Protein AF-A0A2N2ADM5-F1 (afdb_monomer_lite)

Secondary structure (DSSP, 8-state):
-----PPPPHHHHHHHHHHHHHHTTS-HHHHHHHHHHHHHHHHT-SS--HHHHHHHHHHHHHHHHHHH-PPP-----S---TT-S-HHHHHHHHHHHHHHHHHHHHHHHHHHHHHHHHHHHHHHHHHHHHHHHHHHHHHHHHHHHHHHHHHHHHHHHHHHHHHHHTT-

Foldseek 3Di:
DDDDPPPDDVVLVVLLVVLLVVLLPDDLVVLVVVLVVLVVVQVVDPDHDLSSQSNNQSSVQSNCCNPPVDHDDDDDGDPPPVVPPPPVNVVVVVVVVVVVVVVVVVVVVVVVVVVVVVVVVVVVVVVVVVVVVVVVVVVVVVVVVVVVVVVVVVVVVVVVVVVVVVVD

Structure (mmCIF, N/CA/C/O backbone):
data_AF-A0A2N2ADM5-F1
#
_entry.id   AF-A0A2N2ADM5-F1
#
loop_
_atom_site.group_PDB
_atom_site.id
_atom_site.type_symbol
_atom_site.label_atom_id
_atom_site.label_alt_id
_atom_site.label_comp_id
_atom_site.label_asym_id
_atom_site.label_entity_id
_atom_site.label_seq_id
_atom_site.pdbx_PDB_ins_code
_atom_site.Cartn_x
_atom_site.Cartn_y
_atom_site.Cartn_z
_atom_site.occupancy
_atom_site.B_iso_or_equiv
_atom_site.auth_seq_id
_atom_site.auth_comp_id
_atom_site.auth_asym_id
_atom_site.auth_atom_id
_atom_site.pdbx_PDB_model_num
ATOM 1 N N . MET A 1 1 ? -6.223 -17.055 29.307 1.00 33.72 1 MET A N 1
ATOM 2 C CA . MET A 1 1 ? -7.665 -16.727 29.325 1.00 33.72 1 MET A CA 1
ATOM 3 C C . MET A 1 1 ? -8.091 -16.608 27.876 1.00 33.72 1 MET A C 1
ATOM 5 O O . MET A 1 1 ? -7.517 -15.788 27.181 1.00 33.72 1 MET A O 1
ATOM 9 N N . SER A 1 2 ? -8.966 -17.489 27.390 1.00 32.69 2 SER A N 1
ATOM 10 C CA . SER A 1 2 ? -9.412 -17.480 25.993 1.00 32.69 2 SER A CA 1
ATOM 11 C C . SER A 1 2 ? -10.292 -16.255 25.756 1.00 32.69 2 SER A C 1
ATOM 13 O O . SER A 1 2 ? -11.424 -16.218 26.247 1.00 32.69 2 SER A O 1
ATOM 15 N N . GLU A 1 3 ? -9.784 -15.251 25.044 1.00 40.97 3 GLU A N 1
ATOM 16 C CA . GLU A 1 3 ? -10.629 -14.180 24.529 1.00 40.97 3 GLU A CA 1
ATOM 17 C C . GLU A 1 3 ? -11.691 -14.807 23.632 1.00 40.97 3 GLU A C 1
ATOM 19 O O . GLU A 1 3 ? -11.411 -15.429 22.608 1.00 40.97 3 GLU A O 1
ATOM 24 N N . THR A 1 4 ? -12.942 -14.714 24.074 1.00 45.72 4 THR A N 1
ATOM 25 C CA . THR A 1 4 ? -14.096 -15.108 23.280 1.00 45.72 4 THR A CA 1
ATOM 26 C C . THR A 1 4 ? -14.039 -14.333 21.974 1.00 45.72 4 THR A C 1
ATOM 28 O O . THR A 1 4 ? -14.194 -13.111 22.001 1.00 45.72 4 THR A O 1
ATOM 31 N N . VAL A 1 5 ? -13.829 -15.032 20.856 1.00 47.66 5 VAL A N 1
ATOM 32 C CA . VAL A 1 5 ? -13.980 -14.489 19.502 1.00 47.66 5 VAL A CA 1
ATOM 33 C C . VAL A 1 5 ? -15.340 -13.791 19.446 1.00 47.66 5 VAL A C 1
ATOM 35 O O . VAL A 1 5 ? -16.388 -14.444 19.400 1.00 47.66 5 VAL A O 1
ATOM 38 N N . ARG A 1 6 ? -15.346 -12.458 19.569 1.00 56.19 6 ARG A N 1
ATOM 39 C CA . ARG A 1 6 ? -16.586 -11.680 19.592 1.00 56.19 6 ARG A CA 1
ATOM 40 C C . ARG A 1 6 ? -17.194 -11.776 18.205 1.00 56.19 6 ARG A C 1
ATOM 42 O O . ARG A 1 6 ? -16.563 -11.417 17.216 1.00 56.19 6 ARG A O 1
ATOM 49 N N . LYS A 1 7 ? -18.420 -12.291 18.136 1.00 58.59 7 LYS A N 1
ATOM 50 C CA . LYS A 1 7 ? -19.161 -12.383 16.880 1.00 58.59 7 LYS A CA 1
ATOM 51 C C . LYS A 1 7 ? -19.340 -10.971 16.323 1.00 58.59 7 LYS A C 1
ATOM 53 O O . LYS A 1 7 ? -19.912 -10.120 16.998 1.00 58.59 7 LYS A O 1
ATOM 58 N N . PHE A 1 8 ? -18.842 -10.754 15.111 1.00 62.97 8 PHE A N 1
ATOM 59 C CA . PHE A 1 8 ? -19.038 -9.527 14.350 1.00 62.97 8 PHE A CA 1
ATOM 60 C C . PHE A 1 8 ? -20.534 -9.275 14.154 1.00 62.97 8 PHE A C 1
ATOM 62 O O . PHE A 1 8 ? -21.237 -10.125 13.600 1.00 62.97 8 PHE A O 1
ATOM 69 N N . MET A 1 9 ? -21.023 -8.131 14.628 1.00 71.31 9 MET A N 1
ATOM 70 C CA . MET A 1 9 ? -22.422 -7.752 14.470 1.00 71.31 9 MET A CA 1
ATOM 71 C C . MET A 1 9 ? -22.575 -6.812 13.277 1.00 71.31 9 MET A C 1
ATOM 73 O O . MET A 1 9 ? -21.729 -5.956 13.023 1.00 71.31 9 MET A O 1
ATOM 77 N N . ALA A 1 10 ? -23.704 -6.904 12.571 1.00 75.44 10 ALA A N 1
ATOM 78 C CA . ALA A 1 10 ? -24.027 -5.980 11.479 1.00 75.44 10 ALA A CA 1
ATOM 79 C C . ALA A 1 10 ? -24.020 -4.504 11.934 1.00 75.44 10 ALA A C 1
ATOM 81 O O . ALA A 1 10 ? -23.709 -3.609 11.152 1.00 75.44 10 ALA A O 1
ATOM 82 N N . SER A 1 11 ? -24.299 -4.249 13.217 1.00 81.75 11 SER A N 1
ATOM 83 C CA . SER A 1 11 ? -24.200 -2.923 13.832 1.00 81.75 11 SER A CA 1
ATOM 84 C C . SER A 1 11 ? -22.787 -2.338 13.798 1.00 81.75 11 SER A C 1
ATOM 86 O O . SER A 1 11 ? -22.639 -1.128 13.652 1.00 81.75 11 SER A O 1
ATOM 88 N N . ASP A 1 12 ? -21.755 -3.176 13.911 1.00 81.69 12 ASP A N 1
ATOM 89 C CA . ASP A 1 12 ? -20.358 -2.733 13.904 1.00 81.69 12 ASP A CA 1
ATOM 90 C C . ASP A 1 12 ? -19.934 -2.328 12.486 1.00 81.69 12 ASP A C 1
ATOM 92 O O . ASP A 1 12 ? -19.249 -1.323 12.298 1.00 81.69 12 ASP A O 1
ATOM 96 N N . ALA A 1 13 ? -20.427 -3.052 11.474 1.00 82.31 13 ALA A N 1
ATOM 97 C CA . ALA A 1 13 ? -20.259 -2.695 10.066 1.00 82.31 13 ALA A CA 1
ATOM 98 C C . ALA A 1 13 ? -20.878 -1.324 9.754 1.00 82.31 13 ALA A C 1
ATOM 100 O O . ALA A 1 13 ? -20.240 -0.475 9.132 1.00 82.31 13 ALA A O 1
ATOM 101 N N . MET A 1 14 ? -22.109 -1.094 10.223 1.00 85.50 14 MET A N 1
ATOM 102 C CA . MET A 1 14 ? -22.798 0.186 10.039 1.00 85.50 14 MET A CA 1
ATOM 103 C C . MET A 1 14 ? -22.049 1.322 10.740 1.00 85.50 14 MET A C 1
ATOM 105 O O . MET A 1 14 ? -21.805 2.361 10.133 1.00 85.50 14 MET A O 1
ATOM 109 N N . ALA A 1 15 ? -21.591 1.098 11.977 1.00 87.75 15 ALA A N 1
ATOM 110 C CA . ALA A 1 15 ? -20.804 2.084 12.711 1.00 87.75 15 ALA A CA 1
ATOM 111 C C . ALA A 1 15 ? -19.509 2.461 11.974 1.00 87.75 15 ALA A C 1
ATOM 113 O O . ALA A 1 15 ? -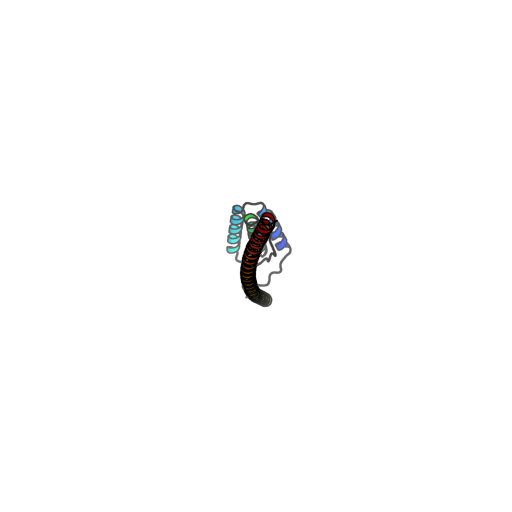19.169 3.646 11.912 1.00 87.75 15 ALA A O 1
ATOM 114 N N . TYR A 1 16 ? -18.817 1.486 11.373 1.00 89.19 16 TYR A N 1
ATOM 115 C CA . TYR A 1 16 ? -17.654 1.747 10.524 1.00 89.19 16 TYR A CA 1
ATOM 116 C C . TYR A 1 16 ? -18.025 2.620 9.316 1.00 89.19 16 TYR A C 1
ATOM 118 O O . TYR A 1 16 ? -17.412 3.668 9.110 1.00 89.19 16 TYR A O 1
ATOM 126 N N . VAL A 1 17 ? -19.038 2.224 8.535 1.00 89.50 17 VAL A N 1
ATOM 127 C CA . VAL A 1 17 ? -19.417 2.920 7.292 1.00 89.50 17 VAL A CA 1
ATOM 128 C C . VAL A 1 17 ? -19.869 4.353 7.571 1.00 89.50 17 VAL A C 1
ATOM 130 O O . VAL A 1 17 ? -19.417 5.282 6.898 1.00 89.50 17 VAL A O 1
ATOM 133 N N . ASP A 1 18 ? -20.717 4.546 8.580 1.00 92.31 18 ASP A N 1
ATOM 134 C CA . ASP A 1 18 ? -21.245 5.861 8.947 1.00 92.31 18 ASP A CA 1
ATOM 135 C C . ASP A 1 18 ? -20.145 6.796 9.450 1.00 92.31 18 ASP A C 1
ATOM 137 O O . ASP A 1 18 ? -20.149 7.998 9.169 1.00 92.31 18 ASP A O 1
ATOM 141 N N . THR A 1 19 ? -19.184 6.250 10.194 1.00 91.81 19 THR A N 1
ATOM 142 C CA . THR A 1 19 ? -18.042 7.015 10.701 1.00 91.81 19 THR A CA 1
ATOM 143 C C . THR A 1 19 ? -17.085 7.364 9.568 1.00 91.81 19 THR A C 1
ATOM 145 O O . THR A 1 19 ? -16.704 8.525 9.432 1.00 91.81 19 THR A O 1
ATOM 148 N N . TYR A 1 20 ? -16.767 6.407 8.695 1.00 91.88 20 TYR A N 1
ATOM 149 C CA . TYR A 1 20 ? -15.897 6.618 7.540 1.00 91.88 20 TYR A CA 1
ATOM 150 C C . TYR A 1 20 ? -16.451 7.702 6.608 1.00 91.88 20 TYR A C 1
ATOM 152 O O . TYR A 1 20 ? -15.758 8.672 6.308 1.00 91.88 20 TYR A O 1
ATOM 160 N N . ARG A 1 21 ? -17.730 7.601 6.214 1.00 92.31 21 ARG A N 1
ATOM 161 C CA . ARG A 1 21 ? -18.385 8.590 5.337 1.00 92.31 21 ARG A CA 1
ATOM 162 C C . ARG A 1 21 ? -18.340 10.002 5.908 1.00 92.31 21 ARG A C 1
ATOM 164 O O . ARG A 1 21 ? -18.147 10.955 5.162 1.00 92.31 21 ARG A O 1
ATOM 171 N N . ARG A 1 22 ? -18.508 10.133 7.224 1.00 93.56 22 ARG A N 1
ATOM 172 C CA . ARG A 1 22 ? -18.450 11.425 7.912 1.00 93.56 22 ARG A CA 1
ATOM 173 C C . ARG A 1 22 ? -17.036 11.999 7.922 1.00 93.56 22 ARG A C 1
ATOM 175 O O . ARG A 1 22 ? -16.863 13.184 7.675 1.00 93.56 22 ARG A O 1
ATOM 182 N N . LEU A 1 23 ? -16.035 11.166 8.205 1.00 93.00 23 LEU A N 1
ATOM 183 C CA . LEU A 1 23 ? -14.647 11.600 8.367 1.00 93.00 23 LEU A CA 1
ATOM 184 C C . LEU A 1 23 ? -13.958 11.937 7.048 1.00 93.00 23 LEU A C 1
ATOM 186 O O . LEU A 1 23 ? -13.125 12.833 7.031 1.00 93.00 23 LEU A O 1
ATOM 190 N N . VAL A 1 24 ? -14.316 11.279 5.943 1.00 91.19 24 VAL A N 1
ATOM 191 C CA . VAL A 1 24 ? -13.741 11.573 4.616 1.00 91.19 24 VAL A CA 1
ATOM 192 C C . VAL A 1 24 ? -14.008 13.017 4.163 1.00 91.19 24 VAL A C 1
ATOM 194 O O . VAL A 1 24 ? -13.249 13.559 3.363 1.00 91.19 24 VAL A O 1
ATOM 197 N N . MET A 1 25 ? -15.051 13.656 4.699 1.00 90.75 25 MET A N 1
ATOM 198 C CA . MET A 1 25 ? -15.396 15.052 4.408 1.00 90.75 25 MET A CA 1
ATOM 199 C C . MET A 1 25 ? -14.643 16.063 5.292 1.00 90.75 25 MET A C 1
ATOM 201 O O . MET A 1 25 ? -14.763 17.266 5.070 1.00 90.75 25 MET A O 1
ATOM 205 N N . ASN A 1 26 ? -13.880 15.597 6.285 1.00 92.06 26 ASN A N 1
ATOM 206 C CA . ASN A 1 26 ? -13.169 16.440 7.245 1.00 92.06 26 ASN A CA 1
ATOM 207 C C . ASN A 1 26 ? -11.691 16.625 6.873 1.00 92.06 26 ASN A C 1
ATOM 209 O O . ASN A 1 26 ? -11.139 15.926 6.020 1.00 92.06 26 ASN A O 1
ATOM 213 N N . THR A 1 27 ? -11.020 17.564 7.547 1.00 91.19 27 THR A N 1
ATOM 214 C CA . THR A 1 27 ? -9.583 17.778 7.349 1.00 91.19 27 THR A CA 1
ATOM 215 C C . THR A 1 27 ? -8.750 16.676 8.026 1.00 91.19 27 THR A C 1
ATOM 217 O O . THR A 1 27 ? -9.171 16.123 9.047 1.00 91.19 27 THR A O 1
ATOM 220 N N . PRO A 1 28 ? -7.534 16.365 7.531 1.00 88.25 28 PRO A N 1
ATOM 221 C CA . PRO A 1 28 ? -6.649 15.386 8.173 1.00 88.25 28 PRO A CA 1
ATOM 222 C C . PRO A 1 28 ? -6.351 15.686 9.648 1.00 88.25 28 PRO A C 1
ATOM 224 O O . PRO A 1 28 ? -6.220 14.762 10.453 1.00 88.25 28 PRO A O 1
ATOM 227 N N . GLY A 1 29 ? -6.255 16.973 10.003 1.00 86.44 29 GLY A N 1
ATOM 228 C CA . GLY A 1 29 ? -6.034 17.418 11.378 1.00 86.44 29 GLY A CA 1
ATOM 229 C C . GLY A 1 29 ? -7.204 17.053 12.289 1.00 86.44 29 GLY A C 1
ATOM 230 O O . GLY A 1 29 ? -6.995 16.464 13.349 1.00 86.44 29 GLY A O 1
ATOM 231 N N . ASP A 1 30 ? -8.435 17.300 11.833 1.00 90.88 30 ASP A N 1
ATOM 232 C CA . ASP A 1 30 ? -9.647 16.958 12.585 1.00 90.88 30 ASP A CA 1
ATOM 233 C C . ASP A 1 30 ? -9.801 15.444 12.766 1.00 90.88 30 ASP A C 1
ATOM 235 O O . ASP A 1 30 ? -10.171 14.982 13.846 1.00 90.88 30 ASP A O 1
ATOM 239 N N . ILE A 1 31 ? -9.481 14.660 11.730 1.00 90.69 31 ILE A N 1
ATOM 240 C CA . ILE A 1 31 ? -9.530 13.191 11.785 1.00 90.69 31 ILE A CA 1
ATOM 241 C C . ILE A 1 31 ? -8.511 12.660 12.800 1.00 90.69 31 ILE A C 1
ATOM 243 O O . ILE A 1 31 ? -8.840 11.782 13.596 1.00 90.69 31 ILE A O 1
ATOM 247 N N . THR A 1 32 ? -7.293 13.211 12.809 1.00 89.56 32 THR A N 1
ATOM 248 C CA . THR A 1 32 ? -6.227 12.796 13.735 1.00 89.56 32 THR A CA 1
ATOM 249 C C . THR A 1 32 ? -6.586 13.140 15.180 1.00 89.56 32 THR A C 1
ATOM 251 O O . THR A 1 32 ? -6.501 12.279 16.053 1.00 89.56 32 THR A O 1
ATOM 254 N N . ALA A 1 33 ? -7.089 14.353 15.427 1.00 91.00 33 ALA A N 1
ATOM 255 C CA . ALA A 1 33 ? -7.544 14.763 16.753 1.00 91.00 33 ALA A CA 1
ATOM 256 C C . ALA A 1 33 ? -8.737 13.921 17.245 1.00 91.00 33 ALA A C 1
ATOM 258 O O . ALA A 1 33 ? -8.812 13.560 18.420 1.00 91.00 33 ALA A O 1
ATOM 259 N N . ALA A 1 34 ? -9.678 13.581 16.358 1.00 90.25 34 ALA A N 1
ATOM 260 C CA . ALA A 1 34 ? -10.794 12.697 16.690 1.00 90.25 34 ALA A CA 1
ATOM 261 C C . ALA A 1 34 ? -10.322 11.269 17.011 1.00 90.25 34 ALA A C 1
ATOM 263 O O . ALA A 1 34 ? -10.800 10.677 17.982 1.00 90.25 34 ALA A O 1
ATOM 264 N N . LYS A 1 35 ? -9.345 10.749 16.252 1.00 91.00 35 LYS A N 1
ATOM 265 C CA . LYS A 1 35 ? -8.724 9.442 16.500 1.00 91.00 35 LYS A CA 1
ATOM 266 C C . LYS A 1 35 ? -8.075 9.393 17.885 1.00 91.00 35 LYS A C 1
ATOM 268 O O . LYS A 1 35 ? -8.357 8.483 18.655 1.00 91.00 35 LYS A O 1
ATOM 273 N N . GLU A 1 36 ? -7.271 10.392 18.232 1.00 89.62 36 GLU A N 1
ATOM 274 C CA . GLU A 1 36 ? -6.564 10.452 19.518 1.00 89.62 36 GLU A CA 1
ATOM 275 C C . GLU A 1 36 ? -7.526 10.516 20.718 1.00 89.62 36 GLU A C 1
ATOM 277 O O . GLU A 1 36 ? -7.328 9.839 21.732 1.00 89.62 36 GLU A O 1
ATOM 282 N N . ARG A 1 37 ? -8.630 11.268 20.589 1.00 91.06 37 ARG A N 1
ATOM 283 C CA . ARG A 1 37 ? -9.699 11.295 21.603 1.00 91.06 37 ARG A CA 1
ATOM 284 C C . ARG A 1 37 ? -10.353 9.927 21.771 1.00 91.06 37 ARG A C 1
ATOM 286 O O . ARG A 1 37 ? -10.645 9.524 22.896 1.00 91.06 37 ARG A O 1
ATOM 293 N N . LEU A 1 38 ? -10.592 9.221 20.666 1.00 89.81 38 LEU A N 1
ATOM 294 C CA . LEU A 1 38 ? -11.171 7.881 20.685 1.00 89.81 38 LEU A CA 1
ATOM 295 C C . LEU A 1 38 ? -10.217 6.869 21.336 1.00 89.81 38 LEU A C 1
ATOM 297 O O . LEU A 1 38 ? -10.650 6.102 22.190 1.00 89.81 38 LEU A O 1
ATOM 301 N N . GLU A 1 39 ? -8.926 6.912 21.007 1.00 87.19 39 GLU A N 1
ATOM 302 C CA . GLU A 1 39 ? -7.900 6.052 21.612 1.00 87.19 39 GLU A CA 1
ATOM 303 C C . GLU A 1 39 ? -7.724 6.317 23.112 1.00 87.19 39 GLU A C 1
ATOM 305 O O . GLU A 1 39 ? -7.580 5.376 23.891 1.00 87.19 39 GLU A O 1
ATOM 310 N N . THR A 1 40 ? -7.751 7.584 23.533 1.00 89.12 40 THR A N 1
ATOM 311 C CA . THR A 1 40 ? -7.724 7.951 24.960 1.00 89.12 40 THR A CA 1
ATOM 312 C C . THR A 1 40 ? -8.942 7.377 25.674 1.00 89.12 40 THR A C 1
ATOM 314 O O . THR A 1 40 ? -8.804 6.657 26.657 1.00 89.12 40 THR A O 1
ATOM 317 N N . LYS A 1 41 ? -10.138 7.577 25.103 1.00 87.94 41 LYS A N 1
ATOM 318 C CA . LYS A 1 41 ? -11.377 7.020 25.652 1.00 87.94 41 LYS A CA 1
ATOM 319 C C . LYS A 1 41 ? -11.306 5.498 25.778 1.00 87.94 41 LYS A C 1
ATOM 321 O O . LYS A 1 41 ? -11.728 4.966 26.797 1.00 87.94 41 LYS A O 1
ATOM 326 N N . MET A 1 42 ? -10.795 4.804 24.757 1.00 84.75 42 MET A N 1
ATOM 327 C CA . MET A 1 42 ? -10.615 3.346 24.763 1.00 84.75 42 MET A CA 1
ATOM 328 C C . MET A 1 42 ? -9.659 2.883 25.864 1.00 84.75 42 MET A C 1
ATOM 330 O O . MET A 1 42 ? -9.964 1.895 26.523 1.00 84.75 42 MET A O 1
ATOM 334 N N . ARG A 1 43 ? -8.556 3.606 26.100 1.00 84.81 43 ARG A N 1
ATOM 335 C CA . ARG A 1 43 ? -7.600 3.307 27.179 1.00 84.81 43 ARG A CA 1
ATOM 336 C C . ARG A 1 43 ? -8.204 3.457 28.573 1.00 84.81 43 ARG A C 1
ATOM 338 O O . ARG A 1 43 ? -7.889 2.662 29.451 1.00 84.81 43 ARG A O 1
ATOM 345 N N . ASP A 1 44 ? -9.099 4.422 28.753 1.00 86.62 44 ASP A N 1
ATOM 346 C CA . ASP A 1 44 ? -9.765 4.668 30.037 1.00 86.62 44 ASP A CA 1
ATOM 347 C C . ASP A 1 44 ? -10.855 3.625 30.363 1.00 86.62 44 ASP A C 1
ATOM 349 O O . ASP A 1 44 ? -11.380 3.586 31.478 1.00 86.62 44 ASP A O 1
ATOM 353 N N . MET A 1 45 ? -11.228 2.768 29.404 1.00 82.06 45 MET A N 1
ATOM 354 C CA . MET A 1 45 ? -12.267 1.755 29.583 1.00 82.06 45 MET A CA 1
ATOM 355 C C . MET A 1 45 ? -11.677 0.376 29.886 1.00 82.06 45 MET A C 1
ATOM 357 O O . MET A 1 45 ? -11.031 -0.236 29.044 1.00 82.06 45 MET A O 1
ATOM 361 N N . ASN A 1 46 ? -12.037 -0.187 31.045 1.00 72.81 46 ASN A N 1
ATOM 362 C CA . ASN A 1 46 ? -11.678 -1.563 31.423 1.00 72.81 46 ASN A CA 1
ATOM 363 C C . ASN A 1 46 ? -12.202 -2.634 30.449 1.00 72.81 46 ASN A C 1
ATOM 365 O O . ASN A 1 46 ? -11.637 -3.721 30.364 1.00 72.81 46 ASN A O 1
ATOM 369 N N . LEU A 1 47 ? -13.305 -2.365 29.743 1.00 78.06 47 LEU A N 1
ATOM 370 C CA . LEU A 1 47 ? -13.864 -3.276 28.749 1.00 78.06 47 LEU A CA 1
ATOM 371 C C . LEU A 1 47 ? -14.290 -2.487 27.513 1.00 78.06 47 LEU A C 1
ATOM 373 O O . LEU A 1 47 ? -15.337 -1.840 27.503 1.00 78.06 47 LEU A O 1
ATOM 377 N N . VAL A 1 48 ? -13.480 -2.546 26.459 1.00 77.44 48 VAL A N 1
ATOM 378 C CA . VAL A 1 48 ? -13.727 -1.771 25.241 1.00 77.44 48 VAL A CA 1
ATOM 379 C C . VAL A 1 48 ? -14.848 -2.420 24.413 1.00 77.44 48 VAL A C 1
ATOM 381 O O . VAL A 1 48 ? -14.751 -3.604 24.065 1.00 77.44 48 VAL A O 1
ATOM 384 N N . PRO A 1 49 ? -15.928 -1.689 24.072 1.00 81.31 49 PRO A N 1
ATOM 385 C CA . PRO A 1 49 ? -16.966 -2.179 23.166 1.00 81.31 49 PRO A CA 1
ATOM 386 C C . PRO A 1 49 ? -16.424 -2.459 21.756 1.00 81.31 49 PRO A C 1
ATOM 388 O O . PRO A 1 49 ? -15.647 -1.670 21.223 1.00 81.31 49 PRO A O 1
ATOM 391 N N . ALA A 1 50 ? -16.898 -3.533 21.109 1.00 76.94 50 ALA A N 1
ATOM 392 C CA . ALA A 1 50 ? -16.494 -3.912 19.743 1.00 76.94 50 ALA A CA 1
ATOM 393 C C . ALA A 1 50 ? -16.690 -2.773 18.723 1.00 76.94 50 ALA A C 1
ATOM 395 O O . ALA A 1 50 ? -15.829 -2.514 17.883 1.00 76.94 50 ALA A O 1
ATOM 396 N N . ARG A 1 51 ? -17.781 -2.019 18.879 1.00 83.69 51 ARG A N 1
ATOM 397 C CA . ARG A 1 51 ? -18.096 -0.834 18.079 1.00 83.69 51 ARG A CA 1
ATOM 398 C C . ARG A 1 51 ? -16.978 0.216 18.056 1.00 83.69 51 ARG A C 1
ATOM 400 O O . ARG A 1 51 ? -16.786 0.861 17.035 1.00 83.69 51 ARG A O 1
ATOM 407 N N . LEU A 1 52 ? -16.225 0.403 19.140 1.00 85.81 52 LEU A N 1
ATOM 408 C CA . LEU A 1 52 ? -15.170 1.423 19.151 1.00 85.81 52 LEU A CA 1
ATOM 409 C C . LEU A 1 52 ? -13.956 1.012 18.319 1.00 85.81 52 LEU A C 1
ATOM 411 O O . LEU A 1 52 ? -13.327 1.870 17.714 1.00 85.81 52 LEU A O 1
ATOM 415 N N . PHE A 1 53 ? -13.682 -0.288 18.200 1.00 83.12 53 PHE A N 1
ATOM 416 C CA . PHE A 1 53 ? -12.680 -0.785 17.256 1.00 83.12 53 PHE A CA 1
ATOM 417 C C . PHE A 1 53 ? -13.124 -0.574 15.801 1.00 83.12 53 PHE A C 1
ATOM 419 O O . PHE A 1 53 ? -12.302 -0.238 14.949 1.00 83.12 53 PHE A O 1
ATOM 426 N N . ALA A 1 54 ? -14.428 -0.705 15.522 1.00 84.56 54 ALA A N 1
ATOM 427 C CA . ALA A 1 54 ? -15.016 -0.348 14.230 1.00 84.56 54 ALA A CA 1
ATOM 428 C C . ALA A 1 54 ? -14.816 1.130 13.891 1.00 84.56 54 ALA A C 1
ATOM 430 O O . ALA A 1 54 ? -14.351 1.474 12.803 1.00 84.56 54 ALA A O 1
ATOM 431 N N . GLU A 1 55 ? -15.117 2.004 14.846 1.00 88.44 55 GLU A N 1
ATOM 432 C CA . GLU A 1 55 ? -14.929 3.441 14.693 1.00 88.44 55 GLU A CA 1
ATOM 433 C C . GLU A 1 55 ? -13.441 3.793 14.539 1.00 88.44 55 GLU A C 1
ATOM 435 O O . GLU A 1 55 ? -13.097 4.573 13.654 1.00 88.44 55 GLU A O 1
ATOM 440 N N . LEU A 1 56 ? -12.539 3.172 15.306 1.00 88.06 56 LEU A N 1
ATOM 441 C CA . LEU A 1 56 ? -11.095 3.407 15.208 1.00 88.06 56 LEU A CA 1
ATOM 442 C C . LEU A 1 56 ? -10.550 3.042 13.821 1.00 88.06 56 LEU A C 1
ATOM 444 O O . LEU A 1 56 ? -9.869 3.853 13.192 1.00 88.06 56 LEU A O 1
ATOM 448 N N . ARG A 1 57 ? -10.927 1.870 13.294 1.00 86.38 57 ARG A N 1
ATOM 449 C CA . ARG A 1 57 ? -10.578 1.455 11.925 1.00 86.38 57 ARG A CA 1
ATOM 450 C C . ARG A 1 57 ? -11.096 2.435 10.877 1.00 86.38 57 ARG A C 1
ATOM 452 O O . ARG A 1 57 ? -10.387 2.741 9.920 1.00 86.38 57 ARG A O 1
ATOM 459 N N . ALA A 1 58 ? -12.306 2.963 11.063 1.00 90.25 58 ALA A N 1
ATOM 460 C CA . ALA A 1 58 ? -12.859 3.975 10.169 1.00 90.25 58 ALA A CA 1
ATOM 461 C C . ALA A 1 58 ? -12.022 5.265 10.168 1.00 90.25 58 ALA A C 1
ATOM 463 O O . ALA A 1 58 ? -11.823 5.840 9.100 1.00 90.25 58 ALA A O 1
ATOM 464 N N . HIS A 1 59 ? -11.485 5.691 11.319 1.00 90.69 59 HIS A N 1
ATOM 465 C CA . HIS A 1 59 ? -10.600 6.861 11.400 1.00 90.69 59 HIS A CA 1
ATOM 466 C C . HIS A 1 59 ? -9.282 6.638 10.652 1.00 90.69 59 HIS A C 1
ATOM 468 O O . HIS A 1 59 ? -8.847 7.515 9.910 1.00 90.69 59 HIS A O 1
ATOM 474 N N . GLU A 1 60 ? -8.663 5.464 10.794 1.00 88.50 60 GLU A N 1
ATOM 475 C CA . GLU A 1 60 ? -7.414 5.129 10.093 1.00 88.50 60 GLU A CA 1
ATOM 476 C C . GLU A 1 60 ? -7.592 5.108 8.579 1.00 88.50 60 GLU A C 1
ATOM 478 O O . GLU A 1 60 ? -6.794 5.680 7.833 1.00 88.50 60 GLU A O 1
ATOM 483 N N . HIS A 1 61 ? -8.661 4.465 8.118 1.00 89.62 61 HIS A N 1
ATOM 484 C CA . HIS A 1 61 ? -8.964 4.378 6.700 1.00 89.62 61 HIS A CA 1
ATOM 485 C C . HIS A 1 61 ? -9.363 5.734 6.120 1.00 89.62 61 HIS A C 1
ATOM 487 O O . HIS A 1 61 ? -8.892 6.082 5.040 1.00 89.62 61 HIS A O 1
ATOM 493 N N . ALA A 1 62 ? -10.160 6.530 6.838 1.00 90.00 62 ALA A N 1
ATOM 494 C CA . ALA A 1 62 ? -10.501 7.881 6.4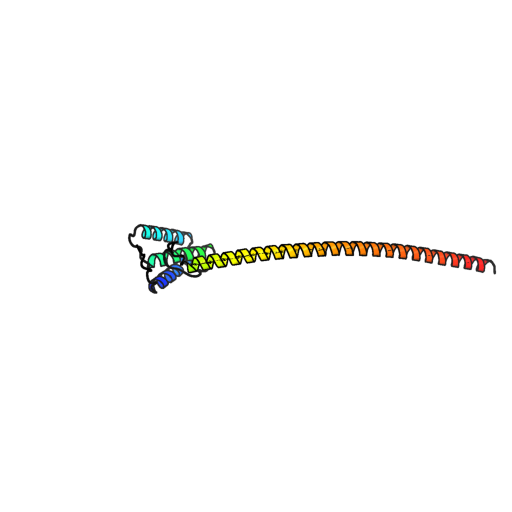03 1.00 90.00 62 ALA A CA 1
ATOM 495 C C . ALA A 1 62 ? -9.249 8.762 6.306 1.00 90.00 62 ALA A C 1
ATOM 497 O O . ALA A 1 62 ? -9.070 9.461 5.313 1.00 90.00 62 ALA A O 1
ATOM 498 N N . LEU A 1 63 ? -8.336 8.679 7.279 1.00 90.12 63 LEU A N 1
ATOM 499 C CA . LEU A 1 63 ? -7.079 9.425 7.245 1.00 90.12 63 LEU A CA 1
ATOM 500 C C . LEU A 1 63 ? -6.212 9.024 6.042 1.00 90.12 63 LEU A C 1
ATOM 502 O O . LEU A 1 63 ? -5.714 9.892 5.326 1.00 90.12 63 LEU A O 1
ATOM 506 N N . ASN A 1 64 ? -6.069 7.721 5.782 1.00 87.25 64 ASN A N 1
ATOM 507 C CA . ASN A 1 64 ? -5.341 7.219 4.614 1.00 87.25 64 ASN A CA 1
ATOM 508 C C . ASN A 1 64 ? -5.991 7.661 3.298 1.00 87.25 64 ASN A C 1
ATOM 510 O O . ASN A 1 64 ? -5.282 8.057 2.374 1.00 87.25 64 ASN A O 1
ATOM 514 N N . PHE A 1 65 ? -7.319 7.658 3.217 1.00 90.19 65 PHE A N 1
ATOM 515 C CA . PHE A 1 65 ? -8.027 8.140 2.040 1.00 90.19 65 PHE A CA 1
ATOM 516 C C . PHE A 1 65 ? -7.809 9.642 1.825 1.00 90.19 65 PHE A C 1
ATOM 518 O O . PHE A 1 65 ? -7.469 10.070 0.724 1.00 90.19 65 PHE A O 1
ATOM 525 N N . VAL A 1 66 ? -7.942 10.469 2.864 1.00 88.62 66 VAL A N 1
ATOM 526 C CA . VAL A 1 66 ? -7.789 11.925 2.721 1.00 88.62 66 VAL A CA 1
ATOM 527 C C . VAL A 1 66 ? -6.339 12.302 2.390 1.00 88.62 66 VAL A C 1
ATOM 529 O O . VAL A 1 66 ? -6.132 13.137 1.508 1.00 88.62 66 VAL A O 1
ATOM 532 N N . LEU A 1 67 ? -5.349 11.665 3.028 1.00 86.00 67 LEU A N 1
ATOM 533 C CA . LEU A 1 67 ? -3.924 11.953 2.816 1.00 86.00 67 LEU A CA 1
ATOM 534 C C . LEU A 1 67 ? -3.358 11.346 1.529 1.00 86.00 67 LEU A C 1
ATOM 536 O O . LEU A 1 67 ? -2.608 12.006 0.817 1.00 86.00 67 LEU A O 1
ATOM 540 N N . LYS A 1 68 ? -3.669 10.075 1.258 1.00 87.00 68 LYS A N 1
ATOM 541 C CA . LYS A 1 68 ? -3.011 9.271 0.214 1.00 87.00 68 LYS A CA 1
ATOM 542 C C . LYS A 1 68 ? -3.931 8.916 -0.952 1.00 87.00 68 LYS A C 1
ATOM 544 O O . LYS A 1 68 ? -3.468 8.278 -1.889 1.00 87.00 68 LYS A O 1
ATOM 549 N N . LYS A 1 69 ? -5.220 9.285 -0.896 1.00 87.38 69 LYS A N 1
ATOM 550 C CA . LYS A 1 69 ? -6.254 8.863 -1.865 1.00 87.38 69 LYS A CA 1
ATOM 551 C C . LYS A 1 69 ? -6.326 7.342 -2.031 1.00 87.38 69 LYS A C 1
ATOM 553 O O . LYS A 1 69 ? -6.654 6.843 -3.099 1.00 87.38 69 LYS A O 1
ATOM 558 N N . GLN A 1 70 ? -6.004 6.613 -0.962 1.00 81.31 70 GLN A N 1
ATOM 559 C CA . GLN A 1 70 ? -6.044 5.159 -0.932 1.00 81.31 70 GLN A CA 1
ATOM 560 C C . GLN A 1 70 ? -7.429 4.689 -0.491 1.00 81.31 70 GLN A C 1
ATOM 562 O O . GLN A 1 70 ? -7.864 5.012 0.617 1.00 81.31 70 GLN A O 1
ATOM 567 N N . ASP A 1 71 ? -8.093 3.903 -1.335 1.00 78.94 71 ASP A N 1
ATOM 568 C CA . ASP A 1 71 ? -9.376 3.301 -0.990 1.00 78.94 71 ASP A CA 1
ATOM 569 C C . ASP A 1 71 ? -9.222 2.235 0.108 1.00 78.94 71 ASP A C 1
ATOM 571 O O . ASP A 1 71 ? -8.246 1.472 0.115 1.00 78.94 71 ASP A O 1
ATOM 575 N N . PRO A 1 72 ? -10.177 2.156 1.052 1.00 77.62 72 PRO A N 1
ATOM 576 C CA . PRO A 1 72 ? -10.169 1.127 2.075 1.00 77.62 72 PRO A CA 1
ATOM 577 C C . PRO A 1 72 ? -10.372 -0.250 1.436 1.00 77.62 72 PRO A C 1
ATOM 579 O O . PRO A 1 72 ? -11.376 -0.502 0.774 1.00 77.62 72 PRO A O 1
ATOM 582 N N . GLY A 1 73 ? -9.410 -1.145 1.662 1.00 71.94 73 GLY A N 1
ATOM 583 C CA . GLY A 1 73 ? -9.512 -2.553 1.290 1.00 71.94 73 GLY A CA 1
ATOM 584 C C . GLY A 1 73 ? -10.392 -3.345 2.263 1.00 71.94 73 GLY A C 1
ATOM 585 O O . GLY A 1 73 ? -11.388 -2.856 2.794 1.00 71.94 73 GLY A O 1
ATOM 586 N N . MET A 1 74 ? -10.010 -4.592 2.533 1.00 69.19 74 MET A N 1
ATOM 587 C CA . MET A 1 74 ? -10.735 -5.446 3.474 1.00 69.19 74 MET A CA 1
ATOM 588 C C . MET A 1 74 ? -10.632 -4.906 4.908 1.00 69.19 74 MET A C 1
ATOM 590 O O . MET A 1 74 ? -9.539 -4.713 5.439 1.00 69.19 74 MET A O 1
ATOM 594 N N . VAL A 1 75 ? -11.781 -4.676 5.543 1.00 65.44 75 VAL A N 1
ATOM 595 C CA . VAL A 1 75 ? -11.869 -4.150 6.909 1.00 65.44 75 VAL A CA 1
ATOM 596 C C . VAL A 1 75 ? -12.023 -5.313 7.885 1.00 65.44 75 VAL A C 1
ATOM 598 O O . VAL A 1 75 ? -13.065 -5.963 7.921 1.00 65.44 75 VAL A O 1
ATOM 601 N N . THR A 1 76 ? -11.001 -5.561 8.704 1.00 61.78 76 THR A N 1
ATOM 602 C CA . THR A 1 76 ? -11.093 -6.469 9.855 1.00 61.78 76 THR A CA 1
ATOM 603 C C . THR A 1 76 ? -11.286 -5.652 11.130 1.00 61.78 76 THR A C 1
ATOM 605 O O . THR A 1 76 ? -10.506 -4.734 11.409 1.00 61.78 76 THR A O 1
ATOM 608 N N . LEU A 1 77 ? -12.360 -5.939 11.872 1.00 59.28 77 LEU A N 1
ATOM 609 C CA . LEU A 1 77 ? -12.724 -5.231 13.101 1.00 59.28 77 LEU A CA 1
ATOM 610 C C . LEU A 1 77 ? -12.371 -6.080 14.321 1.00 59.28 77 LEU A C 1
ATOM 612 O O . LEU A 1 77 ? -12.901 -7.173 14.499 1.00 59.28 77 LEU A O 1
ATOM 616 N N . GLY A 1 78 ? -11.460 -5.552 15.133 1.00 51.38 78 GLY A N 1
ATOM 617 C CA . GLY A 1 78 ? -10.859 -6.199 16.293 1.00 51.38 78 GLY A CA 1
ATOM 618 C C . GLY A 1 78 ? -9.374 -5.860 16.357 1.00 51.38 78 GLY A C 1
ATOM 619 O O . GLY A 1 78 ? -8.756 -5.595 15.322 1.00 51.38 78 GLY A O 1
ATOM 620 N N . GLU A 1 79 ? -8.795 -5.877 17.558 1.00 44.53 79 GLU A N 1
ATOM 621 C CA . GLU A 1 79 ? -7.376 -6.193 17.647 1.00 44.53 79 GLU A CA 1
ATOM 622 C C . GLU A 1 79 ? -7.253 -7.574 17.015 1.00 44.53 79 GLU A C 1
ATOM 624 O O . GLU A 1 79 ? -7.714 -8.574 17.565 1.00 44.53 79 GLU A O 1
ATOM 629 N N . ALA A 1 80 ? -6.655 -7.646 15.829 1.00 41.41 80 ALA A N 1
ATOM 630 C CA . ALA A 1 80 ? -5.808 -8.791 15.603 1.00 41.41 80 ALA A CA 1
ATOM 631 C C . ALA A 1 80 ? -4.771 -8.675 16.718 1.00 41.41 80 ALA A C 1
ATOM 633 O O . ALA A 1 80 ? -3.776 -7.968 16.575 1.00 41.41 80 ALA A O 1
ATOM 634 N N . GLN A 1 81 ? -5.057 -9.295 17.868 1.00 38.56 81 GLN A N 1
ATOM 635 C CA . GLN A 1 81 ? -4.003 -9.790 18.722 1.00 38.56 81 GLN A CA 1
ATOM 636 C C . GLN A 1 81 ? -3.051 -10.418 17.717 1.00 38.56 81 GLN A C 1
ATOM 638 O O . GLN A 1 81 ? -3.471 -11.266 16.917 1.00 38.56 81 GLN A O 1
ATOM 643 N N . ALA A 1 82 ? -1.824 -9.913 17.667 1.00 40.50 82 ALA A N 1
ATOM 644 C CA . ALA A 1 82 ? -0.803 -10.393 16.748 1.00 40.50 82 ALA A CA 1
ATOM 645 C C . ALA A 1 82 ? -0.585 -11.924 16.872 1.00 40.50 82 ALA A C 1
ATOM 647 O O . ALA A 1 82 ? 0.121 -12.510 16.067 1.00 40.50 82 ALA A O 1
ATOM 648 N N . ASP A 1 83 ? -1.274 -12.569 17.818 1.00 37.94 83 ASP A N 1
ATOM 649 C CA . ASP A 1 83 ? -1.304 -13.989 18.133 1.00 37.94 83 ASP A CA 1
ATOM 650 C C . ASP A 1 83 ? -2.470 -14.780 17.497 1.00 37.94 83 ASP A C 1
ATOM 652 O O . ASP A 1 83 ? -2.595 -15.982 17.723 1.00 37.94 83 ASP A O 1
ATOM 656 N N . THR A 1 84 ? -3.328 -14.159 16.678 1.00 42.53 84 THR A N 1
ATOM 657 C CA . THR A 1 84 ? -4.275 -14.887 15.801 1.00 42.53 84 THR A CA 1
ATOM 658 C C . THR A 1 84 ? -4.013 -14.621 14.326 1.00 42.53 84 THR A C 1
ATOM 660 O O . THR A 1 84 ? -4.915 -14.585 13.488 1.00 42.53 84 THR A O 1
ATOM 663 N N . GLU A 1 85 ? -2.737 -14.566 13.960 1.00 45.91 85 GLU A N 1
ATOM 664 C CA . GLU A 1 85 ? -2.353 -15.203 12.713 1.00 45.91 85 GLU A CA 1
ATOM 665 C C . GLU A 1 85 ? -2.687 -16.700 12.851 1.00 45.91 85 GLU A C 1
ATOM 667 O O . GLU A 1 85 ? -1.940 -17.487 13.428 1.00 45.91 85 GLU A O 1
ATOM 672 N N . SER A 1 86 ? -3.884 -17.100 12.409 1.00 44.16 86 SER A N 1
ATOM 673 C CA . SER A 1 86 ? -4.257 -18.513 12.310 1.00 44.16 86 SER A CA 1
ATOM 674 C C . SER A 1 86 ? -3.075 -19.254 11.677 1.00 44.16 86 SER A C 1
ATOM 676 O O . SER A 1 86 ? -2.556 -18.775 10.673 1.00 44.16 86 SER A O 1
ATOM 678 N N . ALA A 1 87 ? -2.606 -20.373 12.234 1.00 50.53 87 ALA A N 1
ATOM 679 C CA . ALA A 1 87 ? -1.431 -21.088 11.711 1.00 50.53 87 ALA A CA 1
ATOM 680 C C . ALA A 1 87 ? -1.523 -21.367 10.190 1.00 50.53 87 ALA A C 1
ATOM 682 O O . ALA A 1 87 ? -0.509 -21.458 9.505 1.00 50.53 87 ALA A O 1
ATOM 683 N N . ALA A 1 88 ? -2.745 -21.415 9.648 1.00 50.50 88 ALA A N 1
ATOM 684 C CA . ALA A 1 88 ? -3.031 -21.464 8.217 1.00 50.50 88 ALA A CA 1
ATOM 685 C C . ALA A 1 88 ? -2.694 -20.166 7.444 1.00 50.50 88 ALA A C 1
ATOM 687 O O . ALA A 1 88 ? -2.247 -20.237 6.307 1.00 50.50 88 ALA A O 1
ATOM 688 N N . GLY A 1 89 ? -2.887 -18.987 8.038 1.00 47.22 89 GLY A N 1
ATOM 689 C CA . GLY A 1 89 ? -2.550 -17.678 7.468 1.00 47.22 89 GLY A CA 1
ATOM 690 C C . GLY A 1 89 ? -1.055 -17.346 7.511 1.00 47.22 89 GLY A C 1
ATOM 691 O O . GLY A 1 89 ? -0.556 -16.758 6.554 1.00 47.22 89 GLY A O 1
ATOM 692 N N . ILE A 1 90 ? -0.330 -17.772 8.557 1.00 55.12 90 ILE A N 1
ATOM 693 C CA . ILE A 1 90 ? 1.146 -17.687 8.590 1.00 55.12 90 ILE A CA 1
ATOM 694 C C . ILE A 1 90 ? 1.735 -18.638 7.556 1.00 55.12 90 ILE A C 1
ATOM 696 O O . ILE A 1 90 ? 2.543 -18.218 6.739 1.00 55.12 90 ILE A O 1
ATOM 700 N N . ALA A 1 91 ? 1.274 -19.894 7.521 1.00 61.00 91 ALA A N 1
ATOM 701 C CA . ALA A 1 91 ? 1.744 -20.868 6.540 1.00 61.00 91 ALA A CA 1
ATOM 702 C C . ALA A 1 91 ? 1.461 -20.420 5.098 1.00 61.00 91 ALA A C 1
ATOM 704 O O . ALA A 1 91 ? 2.326 -20.564 4.238 1.00 61.00 91 ALA A O 1
ATOM 705 N N . ALA A 1 92 ? 0.289 -19.827 4.837 1.00 59.28 92 ALA A N 1
ATOM 706 C CA . ALA A 1 92 ? -0.038 -19.275 3.526 1.00 59.28 92 ALA A CA 1
ATOM 707 C C . ALA A 1 92 ? 0.874 -18.096 3.156 1.00 59.28 92 ALA A C 1
ATOM 709 O O . ALA A 1 92 ? 1.391 -18.064 2.044 1.00 59.28 92 ALA A O 1
ATOM 710 N N . ARG A 1 93 ? 1.137 -17.167 4.086 1.00 61.03 93 ARG A N 1
ATOM 711 C CA . ARG A 1 93 ? 2.052 -16.037 3.850 1.00 61.03 93 ARG A CA 1
ATOM 712 C C . ARG A 1 93 ? 3.512 -16.454 3.720 1.00 61.03 93 ARG A C 1
ATOM 714 O O . ARG A 1 93 ? 4.225 -15.874 2.909 1.00 61.03 93 ARG A O 1
ATOM 721 N N . ASP A 1 94 ? 3.961 -17.447 4.478 1.00 70.75 94 ASP A N 1
ATOM 722 C CA . ASP A 1 94 ? 5.310 -18.004 4.363 1.00 70.75 94 ASP A CA 1
ATOM 723 C C . ASP A 1 94 ? 5.486 -18.737 3.034 1.00 70.75 94 ASP A C 1
ATOM 725 O O . ASP A 1 94 ? 6.539 -18.644 2.405 1.00 70.75 94 ASP A O 1
ATOM 729 N N . GLN A 1 95 ? 4.450 -19.434 2.571 1.00 70.62 95 GLN A N 1
ATOM 730 C CA . GLN A 1 95 ? 4.455 -20.079 1.265 1.00 70.62 95 GLN A CA 1
ATOM 731 C C . GLN A 1 95 ? 4.439 -19.050 0.128 1.00 70.62 95 GLN A C 1
ATOM 733 O O . GLN A 1 95 ? 5.203 -19.190 -0.822 1.00 70.62 95 GLN A O 1
ATOM 738 N N . GLU A 1 96 ? 3.647 -17.987 0.255 1.00 72.62 96 GLU A N 1
ATOM 739 C CA . GLU A 1 96 ? 3.585 -16.885 -0.710 1.00 72.62 96 GLU A CA 1
ATOM 740 C C . GLU A 1 96 ? 4.903 -16.091 -0.743 1.00 72.62 96 GLU A C 1
ATOM 742 O O . GLU A 1 96 ? 5.401 -15.749 -1.813 1.00 72.62 96 GLU A O 1
ATOM 747 N N . ARG A 1 97 ? 5.550 -15.880 0.413 1.00 75.94 97 ARG A N 1
ATOM 748 C CA . ARG A 1 97 ? 6.897 -15.292 0.491 1.00 75.94 97 ARG A CA 1
ATOM 749 C C . ARG A 1 97 ? 7.955 -16.164 -0.168 1.00 75.94 97 ARG A C 1
ATOM 751 O O . ARG A 1 97 ? 8.777 -15.633 -0.904 1.00 75.94 97 ARG A O 1
ATOM 758 N N . ARG A 1 98 ? 7.932 -17.479 0.065 1.00 78.56 98 ARG A N 1
ATOM 759 C CA . ARG A 1 98 ? 8.863 -18.413 -0.588 1.00 78.56 98 ARG A CA 1
ATOM 760 C C . ARG A 1 98 ? 8.670 -18.430 -2.100 1.00 78.56 98 ARG A C 1
ATOM 762 O O . ARG A 1 98 ? 9.652 -18.370 -2.823 1.00 78.56 98 ARG A O 1
ATOM 769 N N . GLN A 1 99 ? 7.422 -18.431 -2.569 1.00 81.44 99 GLN A N 1
ATOM 770 C CA . GLN A 1 99 ? 7.118 -18.326 -3.999 1.00 81.44 99 GLN A CA 1
ATOM 771 C C . GLN A 1 99 ? 7.632 -17.010 -4.589 1.00 81.44 99 GLN A C 1
ATOM 773 O O . GLN A 1 99 ? 8.292 -17.027 -5.618 1.00 81.44 99 GLN A O 1
ATOM 778 N N . LEU A 1 100 ? 7.428 -15.883 -3.902 1.00 82.00 100 LEU A N 1
ATOM 779 C CA . LEU A 1 100 ? 7.957 -14.588 -4.336 1.00 82.00 100 LEU A CA 1
ATOM 780 C C . LEU A 1 100 ? 9.493 -14.543 -4.352 1.00 82.00 100 LEU A C 1
ATOM 782 O O . LEU A 1 100 ? 10.079 -13.912 -5.232 1.00 82.00 100 LEU A O 1
ATOM 786 N N . GLU A 1 101 ? 10.160 -15.183 -3.391 1.00 84.88 101 GLU A N 1
ATOM 787 C CA . GLU A 1 101 ? 11.623 -15.295 -3.364 1.00 84.88 101 GLU A CA 1
ATOM 788 C C . GLU A 1 101 ? 12.154 -16.170 -4.506 1.00 84.88 101 GLU A C 1
ATOM 790 O O . GLU A 1 101 ? 13.139 -15.794 -5.152 1.00 84.88 101 GLU A O 1
ATOM 795 N N . ASP A 1 102 ? 11.480 -17.284 -4.796 1.00 89.88 102 ASP A N 1
ATOM 796 C CA . ASP A 1 102 ? 11.804 -18.171 -5.913 1.00 89.88 102 ASP A CA 1
ATOM 797 C C . ASP A 1 102 ? 11.571 -17.475 -7.265 1.00 89.88 102 ASP A C 1
ATOM 799 O O . ASP A 1 102 ? 12.471 -17.467 -8.111 1.00 89.88 102 ASP A O 1
ATOM 803 N N . ASP A 1 103 ? 10.441 -16.782 -7.433 1.00 85.00 103 ASP A N 1
ATOM 804 C CA . ASP A 1 103 ? 10.124 -15.987 -8.625 1.00 85.00 103 ASP A CA 1
ATOM 805 C C . ASP A 1 103 ? 11.164 -14.878 -8.837 1.00 85.00 103 ASP A C 1
ATOM 807 O O . ASP A 1 103 ? 11.661 -14.664 -9.946 1.00 85.00 103 ASP A O 1
ATOM 811 N N . MET A 1 104 ? 11.572 -14.193 -7.764 1.00 85.88 104 MET A N 1
ATOM 812 C CA . MET A 1 104 ? 12.637 -13.185 -7.802 1.00 85.88 104 MET A CA 1
ATOM 813 C C . MET A 1 104 ? 13.993 -13.783 -8.190 1.00 85.88 104 MET A C 1
ATOM 815 O O . MET A 1 104 ? 14.767 -13.157 -8.928 1.00 85.88 104 MET A O 1
ATOM 819 N N . ALA A 1 105 ? 14.315 -14.981 -7.701 1.00 89.25 105 ALA A N 1
ATOM 820 C CA . ALA A 1 105 ? 15.536 -15.684 -8.071 1.00 89.25 105 ALA A CA 1
ATOM 821 C C . ALA A 1 105 ? 15.510 -16.113 -9.547 1.00 89.25 105 ALA A C 1
ATOM 823 O O . ALA A 1 105 ? 16.525 -15.984 -10.243 1.00 89.25 105 ALA A O 1
ATOM 824 N N . GLU A 1 106 ? 14.362 -16.567 -10.047 1.00 90.44 106 GLU A N 1
ATOM 825 C CA . GLU A 1 106 ? 14.166 -16.930 -11.447 1.00 90.44 106 GLU A CA 1
ATOM 826 C C . GLU A 1 106 ? 14.258 -15.706 -12.371 1.00 90.44 106 GLU A C 1
ATOM 828 O O . GLU A 1 106 ? 15.024 -15.718 -13.339 1.00 90.44 106 GLU A O 1
ATOM 833 N N . LEU A 1 107 ? 13.596 -14.602 -12.017 1.00 87.62 107 LEU A N 1
ATOM 834 C CA . LEU A 1 107 ? 13.685 -13.318 -12.720 1.00 87.62 107 LEU A CA 1
ATOM 835 C C . LEU A 1 107 ? 15.129 -12.812 -12.807 1.00 87.62 107 LEU A C 1
ATOM 837 O O . LEU A 1 107 ? 15.580 -12.414 -13.882 1.00 87.62 107 LEU A O 1
ATOM 841 N N . ARG A 1 108 ? 15.900 -12.891 -11.714 1.00 89.31 108 ARG A N 1
ATOM 842 C CA . ARG A 1 108 ? 17.330 -12.528 -11.720 1.00 89.31 108 ARG A CA 1
ATOM 843 C C . ARG A 1 108 ? 18.155 -13.414 -12.651 1.00 89.31 108 ARG A C 1
ATOM 845 O O . ARG A 1 108 ? 19.037 -12.911 -13.349 1.00 89.31 108 ARG A O 1
ATOM 852 N N . ARG A 1 109 ? 17.888 -14.724 -12.688 1.00 91.25 109 ARG A N 1
ATOM 853 C CA . ARG A 1 109 ? 18.566 -15.649 -13.616 1.00 91.25 109 ARG A CA 1
ATOM 854 C C . ARG A 1 109 ? 18.217 -15.332 -15.068 1.00 91.25 109 ARG A C 1
ATOM 856 O O . ARG A 1 109 ? 19.110 -15.341 -15.913 1.00 91.25 109 ARG A O 1
ATOM 863 N N . ASN A 1 110 ? 16.956 -15.018 -15.347 1.00 90.25 110 ASN A N 1
ATOM 864 C CA . ASN A 1 110 ? 16.495 -14.661 -16.685 1.00 90.25 110 ASN A CA 1
ATOM 865 C C . ASN A 1 110 ? 17.086 -13.326 -17.150 1.00 90.25 110 ASN A C 1
ATOM 867 O O . ASN A 1 110 ? 17.567 -13.253 -18.278 1.00 90.25 110 ASN A O 1
ATOM 871 N N . LEU A 1 111 ? 17.178 -12.326 -16.268 1.00 88.94 111 LEU A N 1
ATOM 872 C CA . LEU A 1 111 ? 17.892 -11.077 -16.548 1.00 88.94 111 LEU A CA 1
ATOM 873 C C . LEU A 1 111 ? 19.366 -11.318 -16.871 1.00 88.94 111 LEU A C 1
ATOM 875 O O . LEU A 1 111 ? 19.877 -10.780 -17.848 1.00 88.94 111 LEU A O 1
ATOM 879 N N . LYS A 1 112 ? 20.050 -12.170 -16.099 1.00 91.06 112 LYS A N 1
ATOM 880 C CA . LYS A 1 112 ? 21.457 -12.498 -16.363 1.00 91.06 112 LYS A CA 1
ATOM 881 C C . LYS A 1 112 ? 21.642 -13.191 -17.717 1.00 91.06 112 LYS A C 1
ATOM 883 O O . LYS A 1 112 ? 22.575 -12.860 -18.441 1.00 91.06 112 LYS A O 1
ATOM 888 N N . LYS A 1 113 ? 20.749 -14.120 -18.076 1.00 90.62 113 LYS A N 1
ATOM 889 C CA . LYS A 1 113 ? 20.755 -14.774 -19.396 1.00 90.62 113 LYS A CA 1
ATOM 890 C C . LYS A 1 113 ? 20.458 -13.787 -20.527 1.00 90.62 113 LYS A C 1
ATOM 892 O O . LYS A 1 113 ? 21.083 -13.878 -21.577 1.00 90.62 113 LYS A O 1
ATOM 897 N N . ALA A 1 114 ? 19.525 -12.858 -20.325 1.00 87.00 114 ALA A N 1
ATOM 898 C CA . ALA A 1 114 ? 19.208 -11.823 -21.304 1.00 87.00 114 ALA A CA 1
ATOM 899 C C . ALA A 1 114 ? 20.404 -10.886 -21.534 1.00 87.00 114 ALA A C 1
ATOM 901 O O . ALA A 1 114 ? 20.783 -10.679 -22.680 1.00 87.00 114 ALA A O 1
ATOM 902 N N . ALA A 1 115 ? 21.061 -10.431 -20.464 1.00 88.31 115 ALA A N 1
ATOM 903 C CA . ALA A 1 115 ? 22.262 -9.600 -20.553 1.00 88.31 115 ALA A CA 1
ATOM 904 C C . ALA A 1 115 ? 23.435 -10.323 -21.243 1.00 88.31 115 ALA A C 1
ATOM 906 O O . ALA A 1 115 ? 24.180 -9.718 -22.006 1.00 88.31 115 ALA A O 1
ATOM 907 N N . GLN A 1 116 ? 23.595 -11.633 -21.015 1.00 89.12 116 GLN A N 1
ATOM 908 C CA . GLN A 1 116 ? 24.598 -12.430 -21.733 1.00 89.12 116 GLN A CA 1
ATOM 909 C C . GLN A 1 116 ? 24.305 -12.508 -23.234 1.00 89.12 116 GLN A C 1
ATOM 911 O O . GLN A 1 116 ? 25.214 -12.307 -24.031 1.00 89.12 116 GLN A O 1
ATOM 916 N N . ARG A 1 117 ? 23.044 -12.736 -23.618 1.00 88.44 117 ARG A N 1
ATOM 917 C CA . ARG A 1 117 ? 22.636 -12.743 -25.032 1.00 88.44 117 ARG A CA 1
ATOM 918 C C . ARG A 1 117 ? 22.813 -11.383 -25.695 1.00 88.44 117 ARG A C 1
ATOM 920 O O . ARG A 1 117 ? 23.202 -11.324 -26.852 1.00 88.44 117 ARG A O 1
ATOM 927 N N . GLU A 1 118 ? 22.524 -10.303 -24.978 1.00 87.44 118 GLU A N 1
ATOM 928 C CA . GLU A 1 118 ? 22.748 -8.944 -25.472 1.00 87.44 118 GLU A CA 1
ATOM 929 C C . GLU A 1 118 ? 24.235 -8.712 -25.756 1.00 87.44 118 GLU A C 1
ATOM 931 O O . GLU A 1 118 ? 24.589 -8.272 -26.845 1.00 87.44 118 GLU A O 1
ATOM 936 N N . HIS A 1 119 ? 25.111 -9.124 -24.837 1.00 86.44 119 HIS A N 1
ATOM 937 C CA . HIS A 1 119 ? 26.551 -9.023 -25.044 1.00 86.44 119 HIS A CA 1
ATOM 938 C C . HIS A 1 119 ? 27.046 -9.886 -26.217 1.00 86.44 119 HIS A C 1
ATOM 940 O O . HIS A 1 119 ? 27.857 -9.427 -27.018 1.00 86.44 119 HIS A O 1
ATOM 946 N N . GLU A 1 120 ? 26.540 -11.114 -26.362 1.00 87.75 120 GLU A N 1
ATOM 947 C CA . GLU A 1 120 ? 26.844 -11.974 -27.515 1.00 87.75 120 GLU A CA 1
ATOM 948 C C . GLU A 1 120 ? 26.439 -11.296 -28.834 1.00 87.75 120 GLU A C 1
ATOM 950 O O . GLU A 1 120 ? 27.262 -11.183 -29.746 1.00 87.75 120 GLU A O 1
ATOM 955 N N . LEU A 1 121 ? 25.225 -10.742 -28.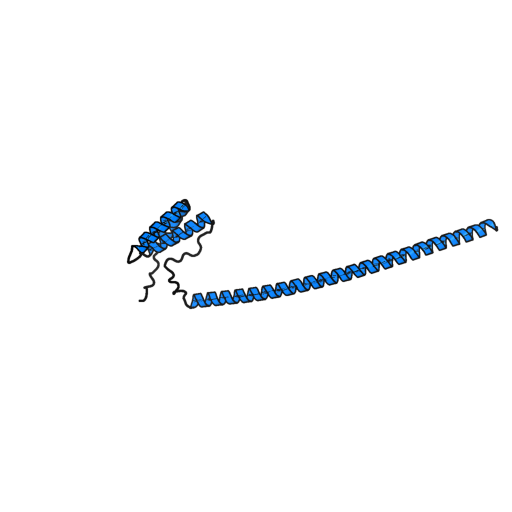909 1.00 86.19 121 LEU A N 1
ATOM 956 C CA . LEU A 1 121 ? 24.740 -10.020 -30.088 1.00 86.19 121 LEU A CA 1
ATOM 957 C C . LEU A 1 121 ? 25.564 -8.759 -30.389 1.00 86.19 121 LEU A C 1
ATOM 959 O O . LEU A 1 121 ? 25.868 -8.493 -31.552 1.00 86.19 121 LEU A O 1
ATOM 963 N N . GLU A 1 122 ? 25.977 -7.998 -29.373 1.00 85.31 122 GLU A N 1
ATOM 964 C CA . GLU A 1 122 ? 26.879 -6.854 -29.555 1.00 85.31 122 GLU A CA 1
ATOM 965 C C . GLU A 1 122 ? 28.230 -7.290 -30.134 1.00 85.31 122 GLU A C 1
ATOM 967 O O . GLU A 1 122 ? 28.750 -6.654 -31.056 1.00 85.31 122 GLU A O 1
ATOM 972 N N . THR A 1 123 ? 28.798 -8.395 -29.640 1.00 86.50 123 THR A N 1
ATOM 973 C CA . THR A 1 123 ? 30.071 -8.910 -30.162 1.00 86.50 123 THR A CA 1
ATOM 974 C C . THR A 1 123 ? 29.956 -9.403 -31.603 1.00 86.50 123 THR A C 1
ATOM 976 O O . THR A 1 123 ? 30.851 -9.129 -32.410 1.00 86.50 123 THR A O 1
ATOM 979 N N . GLU A 1 124 ? 28.847 -10.053 -31.965 1.00 86.12 124 GLU A N 1
ATOM 980 C CA . GLU A 1 124 ? 28.559 -10.440 -33.349 1.00 86.12 124 GLU A CA 1
ATOM 981 C C . GLU A 1 124 ? 28.408 -9.215 -34.256 1.00 86.12 124 GLU A C 1
ATOM 983 O O . GLU A 1 124 ? 28.953 -9.192 -35.361 1.00 86.12 124 GLU A O 1
ATOM 988 N N . LEU A 1 125 ? 27.743 -8.160 -33.780 1.00 85.06 125 LEU A N 1
ATOM 989 C CA . LEU A 1 125 ? 27.569 -6.915 -34.528 1.00 85.06 125 LEU A CA 1
ATOM 990 C C . LEU A 1 125 ? 28.923 -6.239 -34.793 1.00 85.06 125 LEU A C 1
ATOM 992 O O . LEU A 1 125 ? 29.213 -5.839 -35.924 1.00 85.06 125 LEU A O 1
ATOM 996 N N . VAL A 1 126 ? 29.807 -6.189 -33.790 1.00 87.75 126 VAL A N 1
ATOM 997 C CA . VAL A 1 126 ? 31.179 -5.681 -33.952 1.00 87.75 126 VAL A CA 1
ATOM 998 C C . VAL A 1 126 ? 31.970 -6.523 -34.959 1.00 87.75 126 VAL A C 1
ATOM 1000 O O . VAL A 1 126 ? 32.654 -5.956 -35.817 1.00 87.75 126 VAL A O 1
ATOM 1003 N N . MET A 1 127 ? 31.870 -7.854 -34.900 1.00 83.94 127 MET A N 1
ATOM 1004 C CA . MET A 1 127 ? 32.517 -8.761 -35.860 1.00 83.94 127 MET A CA 1
ATOM 1005 C C . MET A 1 127 ? 32.024 -8.507 -37.291 1.00 83.94 127 MET A C 1
ATOM 1007 O O . MET A 1 127 ? 32.838 -8.272 -38.189 1.00 83.94 127 MET A O 1
ATOM 1011 N N . GLN A 1 128 ? 30.707 -8.439 -37.501 1.00 85.81 128 GLN A N 1
ATOM 1012 C CA . GLN A 1 128 ? 30.118 -8.133 -38.809 1.00 85.81 128 GLN A CA 1
ATOM 1013 C C . GLN A 1 128 ? 30.557 -6.761 -39.329 1.00 85.81 128 GLN A C 1
ATOM 1015 O O . GLN A 1 128 ? 30.857 -6.597 -40.515 1.00 85.81 128 GLN A O 1
ATOM 1020 N N . GLN A 1 129 ? 30.664 -5.763 -38.453 1.00 84.69 129 GLN A N 1
ATOM 1021 C CA . GLN A 1 129 ? 31.110 -4.429 -38.841 1.00 84.69 129 GLN A CA 1
ATOM 1022 C C . GLN A 1 129 ? 32.597 -4.401 -39.227 1.00 84.69 129 GLN A C 1
ATOM 1024 O O . GLN A 1 129 ? 32.986 -3.696 -40.166 1.00 84.69 129 GLN A O 1
ATOM 1029 N N . GLN A 1 130 ? 33.437 -5.205 -38.569 1.00 84.31 130 GLN A N 1
ATOM 1030 C CA . GLN A 1 130 ? 34.829 -5.403 -38.976 1.00 84.31 130 GLN A CA 1
ATOM 1031 C C . GLN A 1 130 ? 34.932 -6.101 -40.337 1.00 84.31 130 GLN A C 1
ATOM 1033 O O . GLN A 1 130 ? 35.738 -5.680 -41.174 1.00 84.31 130 GLN A O 1
ATOM 1038 N N . GLU A 1 131 ? 34.111 -7.118 -40.595 1.00 83.94 131 GLU A N 1
ATOM 1039 C CA . GLU A 1 131 ? 34.062 -7.799 -41.892 1.00 83.94 131 GLU A CA 1
ATOM 1040 C C . GLU A 1 131 ? 33.595 -6.867 -43.010 1.00 83.94 131 GLU A C 1
ATOM 1042 O O . GLU A 1 131 ? 34.274 -6.764 -44.034 1.00 83.94 131 GLU A O 1
ATOM 1047 N N . LEU A 1 132 ? 32.521 -6.102 -42.799 1.00 82.31 132 LEU A N 1
ATOM 1048 C CA . LEU A 1 132 ? 32.054 -5.093 -43.753 1.00 82.31 132 LEU A CA 1
ATOM 1049 C C . LEU A 1 132 ? 33.134 -4.056 -44.060 1.00 82.31 132 LEU A C 1
ATOM 1051 O O . LEU A 1 132 ? 33.336 -3.697 -45.220 1.00 82.31 132 LEU A O 1
ATOM 1055 N N . ASN A 1 133 ? 33.876 -3.598 -43.052 1.00 81.94 133 ASN A N 1
ATOM 1056 C CA . ASN A 1 133 ? 34.988 -2.673 -43.263 1.00 81.94 133 ASN A CA 1
ATOM 1057 C C . ASN A 1 133 ? 36.132 -3.314 -44.063 1.00 81.94 133 ASN A C 1
ATOM 1059 O O . ASN A 1 133 ? 36.722 -2.656 -44.925 1.00 81.94 133 ASN A O 1
ATOM 1063 N N . ARG A 1 134 ? 36.432 -4.600 -43.842 1.00 80.38 134 ARG A N 1
ATOM 1064 C CA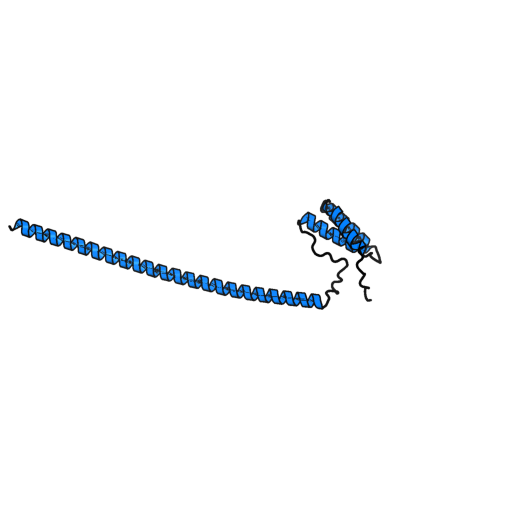 . ARG A 1 134 ? 37.409 -5.349 -44.652 1.00 80.38 134 ARG A CA 1
ATOM 1065 C C . ARG A 1 134 ? 36.930 -5.516 -46.095 1.00 80.38 134 ARG A C 1
ATOM 1067 O O . ARG A 1 134 ? 37.721 -5.294 -47.009 1.00 80.38 134 ARG A O 1
ATOM 1074 N N . PHE A 1 135 ? 35.657 -5.840 -46.316 1.00 79.81 135 PHE A N 1
ATOM 1075 C CA . PHE A 1 135 ? 35.066 -5.926 -47.654 1.00 79.81 135 PHE A CA 1
ATOM 1076 C C . PHE A 1 135 ? 35.069 -4.576 -48.370 1.00 79.81 135 PHE A C 1
ATOM 1078 O O . PHE A 1 135 ? 35.508 -4.508 -49.514 1.00 79.81 135 PHE A O 1
ATOM 1085 N N . LYS A 1 136 ? 34.689 -3.485 -47.693 1.00 77.69 136 LYS A N 1
ATOM 1086 C CA . LYS A 1 136 ? 34.777 -2.122 -48.243 1.00 77.69 136 LYS A CA 1
ATOM 1087 C C . LYS A 1 136 ? 36.205 -1.761 -48.651 1.00 77.69 136 LYS A C 1
ATOM 1089 O O . LYS A 1 136 ? 36.400 -1.218 -49.733 1.00 77.69 136 LYS A O 1
ATOM 1094 N N . ARG A 1 137 ? 37.212 -2.103 -47.838 1.00 76.31 137 ARG A N 1
ATOM 1095 C CA . ARG A 1 137 ? 38.629 -1.892 -48.192 1.00 76.31 137 ARG A CA 1
ATOM 1096 C C . ARG A 1 137 ? 39.055 -2.726 -49.402 1.00 76.31 137 ARG A C 1
ATOM 1098 O O . ARG A 1 137 ? 39.698 -2.187 -50.297 1.00 76.31 137 ARG A O 1
ATOM 1105 N N . LYS A 1 138 ? 38.662 -4.004 -49.469 1.00 76.56 138 LYS A N 1
ATOM 1106 C CA . LYS A 1 138 ? 38.927 -4.871 -50.633 1.00 76.56 138 LYS A CA 1
ATOM 1107 C C . LYS A 1 138 ? 38.255 -4.348 -51.907 1.00 76.56 138 LYS A C 1
ATOM 1109 O O . LYS A 1 138 ? 38.880 -4.366 -52.966 1.00 76.56 138 LYS A O 1
ATOM 1114 N N . LEU A 1 139 ? 37.022 -3.846 -51.809 1.00 73.88 139 LEU A N 1
ATOM 1115 C CA . LEU A 1 139 ? 36.309 -3.208 -52.919 1.00 73.88 139 LEU A CA 1
ATOM 1116 C C . LEU A 1 139 ? 37.003 -1.917 -53.364 1.00 73.88 139 LEU A C 1
ATOM 1118 O O . LEU A 1 139 ? 37.258 -1.745 -54.547 1.00 73.88 139 LEU A O 1
ATOM 1122 N N . ALA A 1 140 ? 37.395 -1.043 -52.436 1.00 68.94 140 ALA A N 1
ATOM 1123 C CA . ALA A 1 140 ? 38.142 0.169 -52.775 1.00 68.94 140 ALA A CA 1
ATOM 1124 C C . ALA A 1 140 ? 39.484 -0.148 -53.466 1.00 68.94 140 ALA A C 1
ATOM 1126 O O . ALA A 1 140 ? 39.864 0.508 -54.434 1.00 68.94 140 ALA A O 1
ATOM 1127 N N . GLN A 1 141 ? 40.183 -1.191 -53.013 1.00 66.81 141 GLN A N 1
ATOM 1128 C CA . GLN A 1 141 ? 41.444 -1.628 -53.611 1.00 66.81 141 GLN A CA 1
ATOM 1129 C C . GLN A 1 141 ? 41.251 -2.225 -55.015 1.00 66.81 141 GLN A C 1
ATOM 1131 O O . GLN A 1 141 ? 42.031 -1.925 -55.918 1.00 66.81 141 GLN A O 1
ATOM 1136 N N . THR A 1 142 ? 40.196 -3.019 -55.224 1.00 67.00 142 THR A N 1
ATOM 1137 C CA . THR A 1 142 ? 39.864 -3.563 -56.552 1.00 67.00 142 THR A CA 1
ATOM 1138 C C . THR A 1 142 ? 39.419 -2.464 -57.513 1.00 67.00 142 THR A C 1
ATOM 1140 O O . THR A 1 142 ? 39.941 -2.410 -58.625 1.00 67.00 142 THR A O 1
ATOM 1143 N N . TYR A 1 143 ? 38.579 -1.521 -57.080 1.00 59.56 143 TYR A N 1
ATOM 1144 C CA . TYR A 1 143 ? 38.195 -0.362 -57.894 1.00 59.56 143 TYR A CA 1
ATOM 1145 C C . TYR A 1 143 ? 39.398 0.496 -58.301 1.00 59.56 143 TYR A C 1
ATOM 1147 O O . TYR A 1 143 ? 39.519 0.832 -59.476 1.00 59.56 143 TYR A O 1
ATOM 1155 N N . ASN A 1 144 ? 40.334 0.781 -57.389 1.00 58.59 144 ASN A N 1
ATOM 1156 C CA . ASN A 1 144 ? 41.550 1.520 -57.742 1.00 58.59 144 ASN A CA 1
ATOM 1157 C C . ASN A 1 144 ? 42.439 0.744 -58.726 1.00 58.59 144 ASN A C 1
ATOM 1159 O O . ASN A 1 144 ? 42.974 1.337 -59.658 1.00 58.59 144 ASN A O 1
ATOM 1163 N N . SER A 1 145 ? 42.573 -0.578 -58.578 1.00 58.62 145 SER A N 1
ATOM 1164 C CA . SER A 1 145 ? 43.369 -1.387 -59.514 1.00 58.62 145 SER A CA 1
ATOM 1165 C C . SER A 1 145 ? 42.748 -1.479 -60.915 1.00 58.62 145 SER A C 1
ATOM 1167 O O . SER A 1 145 ? 43.464 -1.390 -61.911 1.00 58.62 145 SER A O 1
ATOM 1169 N N . VAL A 1 146 ? 41.418 -1.583 -61.004 1.00 59.78 146 VAL A N 1
ATOM 1170 C CA . VAL A 1 146 ? 40.688 -1.637 -62.278 1.00 59.78 146 VAL A CA 1
ATOM 1171 C C . VAL A 1 146 ? 40.661 -0.262 -62.946 1.00 59.78 146 VAL A C 1
ATOM 1173 O O . VAL A 1 146 ? 40.853 -0.177 -64.156 1.00 59.78 146 VAL A O 1
ATOM 1176 N N . ALA A 1 147 ? 40.504 0.822 -62.180 1.00 58.66 147 ALA A N 1
ATOM 1177 C CA . ALA A 1 147 ? 40.561 2.183 -62.707 1.00 58.66 147 ALA A CA 1
ATOM 1178 C C . ALA A 1 147 ? 41.953 2.521 -63.265 1.00 58.66 147 ALA A C 1
ATOM 1180 O O . ALA A 1 147 ? 42.062 3.031 -64.378 1.00 58.66 147 ALA A O 1
ATOM 1181 N N . VAL A 1 148 ? 43.026 2.177 -62.544 1.00 60.97 148 VAL A N 1
ATOM 1182 C CA . VAL A 1 148 ? 44.403 2.402 -63.015 1.00 60.97 148 VAL A CA 1
ATOM 1183 C C . VAL A 1 148 ? 44.725 1.520 -64.228 1.00 60.97 148 VAL A C 1
ATOM 1185 O O . VAL A 1 148 ? 45.302 2.010 -65.196 1.00 60.97 148 VAL A O 1
ATOM 1188 N N . GLY A 1 149 ? 44.298 0.252 -64.229 1.00 60.88 149 GLY A N 1
ATOM 1189 C CA . GLY A 1 149 ? 44.474 -0.650 -65.372 1.00 60.88 149 GLY A CA 1
ATOM 1190 C C . GLY A 1 149 ? 43.705 -0.204 -66.622 1.00 60.88 149 GLY A C 1
ATOM 1191 O O . GLY A 1 149 ? 44.247 -0.240 -67.726 1.00 60.88 149 GLY A O 1
ATOM 1192 N N . GLY A 1 150 ? 42.470 0.278 -66.453 1.00 66.31 150 GLY A N 1
ATOM 1193 C CA . GLY A 1 150 ? 41.642 0.797 -67.543 1.00 66.31 150 GLY A CA 1
ATOM 1194 C C . GLY A 1 150 ? 42.212 2.075 -68.158 1.00 66.31 150 GLY A C 1
ATOM 1195 O O . GLY A 1 150 ? 42.322 2.170 -69.378 1.00 66.31 150 GLY A O 1
ATOM 1196 N N . VAL A 1 151 ? 42.654 3.028 -67.330 1.00 67.00 151 VAL A N 1
ATOM 1197 C CA . VAL A 1 151 ? 43.296 4.262 -67.815 1.00 67.00 151 VAL A CA 1
ATOM 1198 C C . VAL A 1 151 ? 44.614 3.949 -68.527 1.00 67.00 151 VAL A C 1
ATOM 1200 O O . VAL A 1 151 ? 44.858 4.480 -69.608 1.00 67.00 151 VAL A O 1
ATOM 1203 N N . ALA A 1 152 ? 45.434 3.040 -67.991 1.00 67.06 152 ALA A N 1
ATOM 1204 C CA . ALA A 1 152 ? 46.672 2.621 -68.645 1.00 67.06 152 ALA A CA 1
ATOM 1205 C C . ALA A 1 152 ? 46.414 1.974 -70.017 1.00 67.06 152 ALA A C 1
ATOM 1207 O O . ALA A 1 152 ? 47.108 2.291 -70.982 1.00 67.06 152 ALA A O 1
ATOM 1208 N N . MET A 1 153 ? 45.387 1.124 -70.140 1.00 73.06 153 MET A N 1
ATOM 1209 C CA . MET A 1 153 ? 45.044 0.497 -71.419 1.00 73.06 153 MET A CA 1
ATOM 1210 C C . MET A 1 153 ? 44.565 1.528 -72.454 1.00 73.06 153 MET A C 1
ATOM 1212 O O . MET A 1 153 ? 44.977 1.467 -73.611 1.00 73.06 153 MET A O 1
ATOM 1216 N N . VAL A 1 154 ? 43.754 2.509 -72.045 1.00 76.12 154 VAL A N 1
ATOM 1217 C CA . VAL A 1 154 ? 43.297 3.593 -72.933 1.00 76.12 154 VAL A CA 1
ATOM 1218 C C . VAL A 1 154 ? 44.470 4.457 -73.402 1.00 76.12 154 VAL A C 1
ATOM 1220 O O . VAL A 1 154 ? 44.553 4.775 -74.586 1.00 76.12 154 VAL A O 1
ATOM 1223 N N . VAL A 1 155 ? 45.416 4.786 -72.517 1.00 78.69 155 VAL A N 1
ATOM 1224 C CA . VAL A 1 155 ? 46.624 5.546 -72.882 1.00 78.69 155 VAL A CA 1
ATOM 1225 C C . VAL A 1 155 ? 47.494 4.767 -73.872 1.00 78.69 155 VAL A C 1
ATOM 1227 O O . VAL A 1 155 ? 47.959 5.340 -74.856 1.00 78.69 155 VAL A O 1
ATOM 1230 N N . VAL A 1 156 ? 47.679 3.459 -73.666 1.00 80.50 156 VAL A N 1
ATOM 1231 C CA . VAL A 1 156 ? 48.441 2.605 -74.594 1.00 80.50 156 VAL A CA 1
ATOM 1232 C C . VAL A 1 156 ? 47.751 2.513 -75.955 1.00 80.50 156 VAL A C 1
ATOM 1234 O O . VAL A 1 156 ? 48.415 2.645 -76.981 1.00 80.50 156 VAL A O 1
ATOM 1237 N N . LEU A 1 157 ? 46.426 2.343 -75.986 1.00 81.12 157 LEU A N 1
ATOM 1238 C CA . LEU A 1 157 ? 45.662 2.316 -77.234 1.00 81.12 157 LEU A CA 1
ATOM 1239 C C . LEU A 1 157 ? 45.751 3.649 -77.981 1.00 81.12 157 LEU A C 1
ATOM 1241 O O . LEU A 1 157 ? 45.993 3.641 -79.184 1.00 81.12 157 LEU A O 1
ATOM 1245 N N . LEU A 1 158 ? 45.635 4.785 -77.287 1.00 80.44 158 LEU A N 1
ATOM 1246 C CA . LEU A 1 158 ? 45.795 6.114 -77.886 1.00 80.44 158 LEU A CA 1
ATOM 1247 C C . LEU A 1 158 ? 47.215 6.344 -78.423 1.00 80.44 158 LEU A C 1
ATOM 1249 O O . LEU A 1 158 ? 47.377 6.905 -79.509 1.00 80.44 158 LEU A O 1
ATOM 1253 N N . ALA A 1 159 ? 48.243 5.887 -77.704 1.00 79.38 159 ALA A N 1
ATOM 1254 C CA . ALA A 1 159 ? 49.628 5.975 -78.157 1.00 79.38 159 ALA A CA 1
ATOM 1255 C C . ALA A 1 159 ? 49.867 5.123 -79.415 1.00 79.38 159 ALA A C 1
ATOM 1257 O O . ALA A 1 159 ? 50.448 5.609 -80.384 1.00 79.38 159 ALA A O 1
ATOM 1258 N N . LEU A 1 160 ? 49.362 3.885 -79.441 1.00 80.50 160 LEU A N 1
ATOM 1259 C CA . LEU A 1 160 ? 49.444 3.014 -80.617 1.00 80.50 160 LEU A CA 1
ATOM 1260 C C . LEU A 1 160 ? 48.692 3.606 -81.813 1.00 80.50 160 LEU A C 1
ATOM 1262 O O . LEU A 1 160 ? 49.227 3.619 -82.920 1.00 80.50 160 LEU A O 1
ATOM 1266 N N . PHE A 1 161 ? 47.496 4.154 -81.592 1.00 79.00 161 PHE A N 1
ATOM 1267 C CA . PHE A 1 161 ? 46.714 4.803 -82.644 1.00 79.00 161 PHE A CA 1
ATOM 1268 C C . PHE A 1 161 ? 47.434 6.030 -83.216 1.00 79.00 161 PHE A C 1
ATOM 1270 O O . PHE A 1 161 ? 47.459 6.217 -84.428 1.00 79.00 161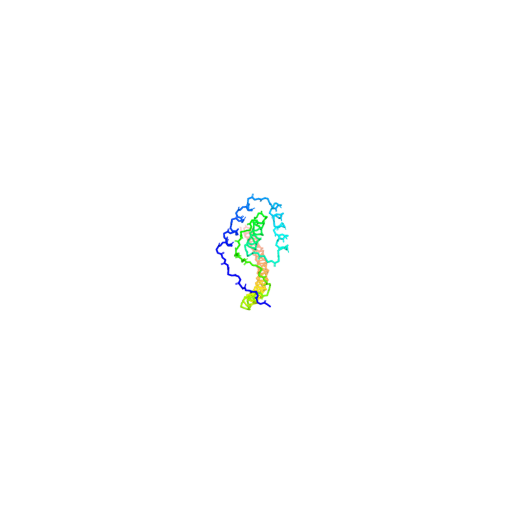 PHE A O 1
ATOM 1277 N N . SER A 1 162 ? 48.086 6.824 -82.361 1.00 76.31 162 SER A N 1
ATOM 1278 C CA . SER A 1 162 ? 48.855 8.000 -82.785 1.00 76.31 162 SER A CA 1
ATOM 1279 C C . SER A 1 162 ? 50.094 7.614 -83.599 1.00 76.31 162 SER A C 1
ATOM 1281 O O . SER A 1 162 ? 50.409 8.272 -84.585 1.00 76.31 162 SER A O 1
ATOM 1283 N N . ILE A 1 163 ? 50.774 6.519 -83.240 1.00 75.69 163 ILE A N 1
ATOM 1284 C CA . ILE A 1 163 ? 51.926 6.008 -84.000 1.00 75.69 163 ILE A CA 1
ATOM 1285 C C . ILE A 1 163 ? 51.489 5.490 -85.374 1.00 75.69 163 ILE A C 1
ATOM 1287 O O . ILE A 1 163 ? 52.176 5.738 -86.360 1.00 75.69 163 ILE A O 1
ATOM 1291 N N . ILE A 1 164 ? 50.356 4.789 -85.454 1.00 73.62 164 ILE A N 1
ATOM 1292 C CA . ILE A 1 164 ? 49.819 4.286 -86.726 1.00 73.62 164 ILE A CA 1
ATOM 1293 C C . ILE A 1 164 ? 49.367 5.454 -87.613 1.00 73.62 164 ILE A C 1
ATOM 1295 O O . ILE A 1 164 ? 49.715 5.488 -88.789 1.00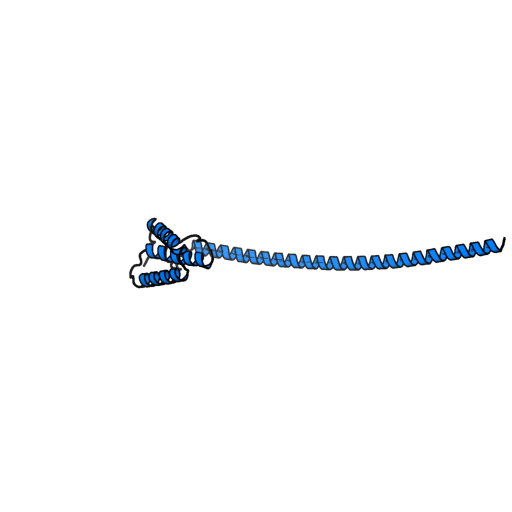 73.62 164 ILE A O 1
ATOM 1299 N N . ALA A 1 165 ? 48.664 6.438 -87.047 1.00 69.81 165 ALA A N 1
ATOM 1300 C CA . ALA A 1 165 ? 48.177 7.608 -87.777 1.00 69.81 165 ALA A CA 1
ATOM 1301 C C . ALA A 1 165 ? 49.295 8.537 -88.284 1.00 69.81 165 ALA A C 1
ATOM 1303 O O . ALA A 1 165 ? 49.081 9.263 -89.244 1.00 69.81 165 ALA A O 1
ATOM 1304 N N . PHE A 1 166 ? 50.477 8.528 -87.657 1.00 63.94 166 PHE A N 1
ATOM 1305 C CA . PHE A 1 166 ? 51.621 9.346 -88.083 1.00 63.94 166 PHE A CA 1
ATOM 1306 C C . PHE A 1 166 ? 52.555 8.625 -89.073 1.00 63.94 166 PHE A C 1
ATOM 1308 O O . PHE A 1 166 ? 53.493 9.228 -89.589 1.00 63.94 166 PHE A O 1
ATOM 1315 N N . ARG A 1 167 ? 52.348 7.321 -89.305 1.00 55.28 167 ARG A N 1
ATOM 1316 C CA . ARG A 1 167 ? 53.222 6.475 -90.139 1.00 55.28 167 ARG A CA 1
ATOM 1317 C C . ARG A 1 167 ? 52.560 5.989 -91.437 1.00 55.28 167 ARG A C 1
ATOM 1319 O O . ARG A 1 167 ? 53.233 5.310 -92.211 1.00 55.28 167 ARG A O 1
ATOM 1326 N N . GLY A 1 168 ? 51.282 6.309 -91.652 1.00 48.97 168 GLY A N 1
ATOM 1327 C CA . GLY A 1 168 ? 50.565 6.164 -92.926 1.00 48.97 168 GLY A CA 1
ATOM 1328 C C . GLY A 1 168 ? 50.427 7.508 -93.619 1.00 48.97 168 GLY A C 1
ATOM 1329 O O . GLY A 1 168 ? 50.510 7.515 -94.864 1.00 48.97 168 GLY A O 1
#

Radius of gyration: 42.36 Å; chains: 1; bounding box: 77×39×124 Å

pLDDT: mean 76.7, std 15.13, range [32.69, 93.56]

Sequence (168 aa):
MSETVRKFMASDAMAYVDTYRRLVMNTPGDITAAKERLETKMRDMNLVPARLFAELRAHEHALNFVLKKQDPGMVTLGEAQADTESAAGIAARDQERRQLEDDMAELRRNLKKAAQREHELETELVMQQQELNRFKRKLAQTYNSVAVGGVAMVVVLLALFSIIAFRG